Protein AF-A0AAV5DHQ6-F1 (afdb_monomer_lite)

Sequence (115 aa):
MDGVVSQILEKQVLSVAKAVEDKLDEEIAALERLDPDDIEALRERRIQQMRRAAERRAKWRAQGHGEYTEVPEKDFFSAAKASERLVCHFYRDNWPCKVCPHIHPLPIADALISI

Secondary structure (DSSP, 8-state):
-HHHHHHHHHHHHHHHHHHHHHHHHHHHHHHHT--HHHHHHHHHHHHHHHHHHHHHHHHHHHTTTTSEEE--HHHHHHHHHH-S-EEEE---SSTTGGG--------TTSEEEE-

Structure (mmCIF, N/CA/C/O backbone):
data_AF-A0AAV5DHQ6-F1
#
_entry.id   AF-A0AAV5DHQ6-F1
#
loop_
_atom_site.group_PDB
_atom_site.id
_atom_site.type_symbol
_atom_site.label_atom_id
_atom_site.label_alt_id
_atom_site.label_comp_id
_atom_site.label_asym_id
_atom_site.label_entity_id
_atom_site.label_seq_id
_atom_site.pdbx_PDB_ins_code
_atom_site.Cartn_x
_atom_site.Cartn_y
_atom_site.Cartn_z
_atom_site.occupancy
_atom_site.B_iso_or_equiv
_atom_site.auth_seq_id
_atom_site.auth_comp_id
_atom_site.auth_asym_id
_atom_site.auth_atom_id
_atom_site.pdbx_PDB_model_num
ATOM 1 N N . MET A 1 1 ? -34.485 27.091 62.482 1.00 54.00 1 MET A N 1
ATOM 2 C CA . MET A 1 1 ? -34.425 27.278 61.013 1.00 54.00 1 MET A CA 1
ATOM 3 C C . MET A 1 1 ? -33.379 26.365 60.371 1.00 54.00 1 MET A C 1
ATOM 5 O O . MET A 1 1 ? -33.531 26.024 59.207 1.00 54.00 1 MET A O 1
ATOM 9 N N . ASP A 1 2 ? -32.404 25.870 61.134 1.00 58.72 2 ASP A N 1
ATOM 10 C CA . ASP A 1 2 ? -31.253 25.102 60.629 1.00 58.72 2 ASP A CA 1
ATOM 11 C C . ASP A 1 2 ? -31.594 23.691 60.110 1.00 58.72 2 ASP A C 1
ATOM 13 O O . ASP A 1 2 ? -31.035 23.245 59.112 1.00 58.72 2 ASP A O 1
ATOM 17 N N . GLY A 1 3 ? -32.583 23.009 60.702 1.00 68.44 3 GLY A N 1
ATOM 18 C CA . GLY A 1 3 ? -33.000 21.669 60.253 1.00 68.44 3 GLY A CA 1
ATOM 19 C C . GLY A 1 3 ? -33.655 21.637 58.864 1.00 68.44 3 GLY A C 1
ATOM 20 O O . GLY A 1 3 ? -33.502 20.665 58.130 1.00 68.44 3 GLY A O 1
ATOM 21 N N . VAL A 1 4 ? -34.339 22.716 58.467 1.00 72.88 4 VAL A N 1
ATOM 22 C CA . VAL A 1 4 ? -34.979 22.825 57.142 1.00 72.88 4 VAL A CA 1
ATOM 23 C C . VAL A 1 4 ? -33.929 23.081 56.058 1.00 72.88 4 VAL A C 1
ATOM 25 O O . VAL A 1 4 ? -34.015 22.517 54.972 1.00 72.88 4 VAL A O 1
ATOM 28 N N . VAL A 1 5 ? -32.898 23.873 56.370 1.00 76.12 5 VAL A N 1
ATOM 29 C CA . VAL A 1 5 ? -31.767 24.130 55.465 1.00 76.12 5 VAL A CA 1
ATOM 30 C C . VAL A 1 5 ? -30.944 22.855 55.248 1.00 76.12 5 VAL A C 1
ATOM 32 O O . VAL A 1 5 ? -30.606 22.542 54.109 1.00 76.12 5 VAL A O 1
ATOM 35 N N . SER A 1 6 ? -30.711 22.067 56.305 1.00 75.06 6 SER A N 1
ATOM 36 C CA . SER A 1 6 ? -30.023 20.769 56.214 1.00 75.06 6 SER A CA 1
ATOM 37 C C . SER A 1 6 ? -30.750 19.785 55.288 1.00 75.06 6 SER A C 1
ATOM 39 O O . SER A 1 6 ? -30.125 19.177 54.424 1.00 75.06 6 SER A O 1
ATOM 41 N N . GLN A 1 7 ? -32.079 19.676 55.403 1.00 77.00 7 GLN A N 1
ATOM 42 C CA . GLN A 1 7 ? -32.885 18.783 54.557 1.00 77.00 7 GLN A CA 1
ATOM 43 C C . GLN A 1 7 ? -32.931 19.215 53.084 1.00 77.00 7 GLN A C 1
ATOM 45 O O . GLN A 1 7 ? -33.028 18.374 52.191 1.00 77.00 7 GLN A O 1
ATOM 50 N N . ILE A 1 8 ? -32.896 20.522 52.809 1.00 80.75 8 ILE A N 1
ATOM 51 C CA . ILE A 1 8 ? -32.857 21.042 51.434 1.00 80.75 8 ILE A CA 1
ATOM 52 C C . ILE A 1 8 ? -31.493 20.749 50.801 1.00 80.75 8 ILE A C 1
ATOM 54 O O . ILE A 1 8 ? -31.442 20.314 49.650 1.00 80.75 8 ILE A O 1
ATOM 58 N N . LEU A 1 9 ? -30.410 20.927 51.561 1.00 81.00 9 LEU A N 1
ATOM 59 C CA . LEU A 1 9 ? -29.054 20.652 51.095 1.00 81.00 9 LEU A CA 1
ATOM 60 C C . LEU A 1 9 ? -28.847 19.158 50.811 1.00 81.00 9 LEU A C 1
ATOM 62 O O . LEU A 1 9 ? -28.343 18.813 49.746 1.00 81.00 9 LEU A O 1
ATOM 66 N N . GLU A 1 10 ? -29.312 18.272 51.698 1.00 80.69 10 GLU A N 1
ATOM 67 C CA . GLU A 1 10 ? -29.301 16.820 51.460 1.00 80.69 10 GLU A CA 1
ATOM 68 C C . GLU A 1 10 ? -30.042 16.451 50.173 1.00 80.69 10 GLU A C 1
ATOM 70 O O . GLU A 1 10 ? -29.513 15.703 49.356 1.00 80.69 10 GLU A O 1
ATOM 75 N N . LYS A 1 11 ? -31.235 17.014 49.940 1.00 83.38 11 LYS A N 1
ATOM 76 C CA . LYS A 1 11 ? -32.009 16.756 48.715 1.00 83.38 11 LYS A CA 1
ATOM 77 C C . LYS A 1 11 ? -31.306 17.251 47.454 1.00 83.38 11 LYS A C 1
ATOM 79 O O . LYS A 1 11 ? -31.361 16.571 46.431 1.00 83.38 11 LYS A O 1
ATOM 84 N N . GLN A 1 12 ? -30.647 18.408 47.513 1.00 80.12 12 GLN A N 1
ATOM 85 C CA . GLN A 1 12 ? -29.879 18.926 46.381 1.00 80.12 12 GLN A CA 1
ATOM 86 C C . GLN A 1 12 ? -28.666 18.045 46.082 1.00 80.12 12 GLN A C 1
ATOM 88 O O . GLN A 1 12 ? -28.484 17.656 44.930 1.00 80.12 12 GLN A O 1
ATOM 93 N N . VAL A 1 13 ? -27.894 17.657 47.098 1.00 85.56 13 VAL A N 1
ATOM 94 C CA . VAL A 1 13 ? -26.755 16.741 46.929 1.00 85.56 13 VAL A CA 1
ATOM 95 C C . VAL A 1 13 ? -27.216 15.397 46.359 1.00 85.56 13 VAL A C 1
ATOM 97 O O . VAL A 1 13 ? -26.604 14.897 45.419 1.00 85.56 13 VAL A O 1
ATOM 100 N N . LEU A 1 14 ? -28.341 14.859 46.842 1.00 88.38 14 LEU A N 1
ATOM 101 C CA . LEU A 1 14 ? -28.914 13.613 46.327 1.00 88.38 14 LEU A CA 1
ATOM 102 C C . LEU A 1 14 ? -29.336 13.727 44.852 1.00 88.38 14 LEU A C 1
ATOM 104 O O . LEU A 1 14 ? -29.156 12.787 44.084 1.00 88.38 14 LEU A O 1
ATOM 108 N N . SER A 1 15 ? -29.897 14.873 44.450 1.00 87.56 15 SER A N 1
ATOM 109 C CA . SER A 1 15 ? -30.291 15.114 43.055 1.00 87.56 15 SER A CA 1
ATOM 110 C C . SER A 1 15 ? -29.094 15.235 42.115 1.00 87.56 15 SER A C 1
ATOM 112 O O . SER A 1 15 ? -29.144 14.731 40.997 1.00 87.56 15 SER A O 1
ATOM 114 N N . VAL A 1 16 ? -28.004 15.854 42.578 1.00 89.19 16 VAL A N 1
ATOM 115 C CA . VAL A 1 16 ? -26.765 15.979 41.803 1.00 89.19 16 VAL A CA 1
ATOM 116 C C . VAL A 1 16 ? -26.086 14.620 41.670 1.00 89.19 16 VAL A C 1
ATOM 118 O O . VAL A 1 16 ? -25.662 14.273 40.574 1.00 89.19 16 VAL A O 1
ATOM 121 N N . ALA A 1 17 ? -26.033 13.830 42.746 1.00 87.75 17 ALA A N 1
ATOM 122 C CA . ALA A 1 17 ? -25.497 12.471 42.705 1.00 87.75 17 ALA A CA 1
ATOM 123 C C . ALA A 1 17 ? -26.262 11.592 41.703 1.00 87.75 17 ALA A C 1
ATOM 125 O O . ALA A 1 17 ? -25.633 10.977 40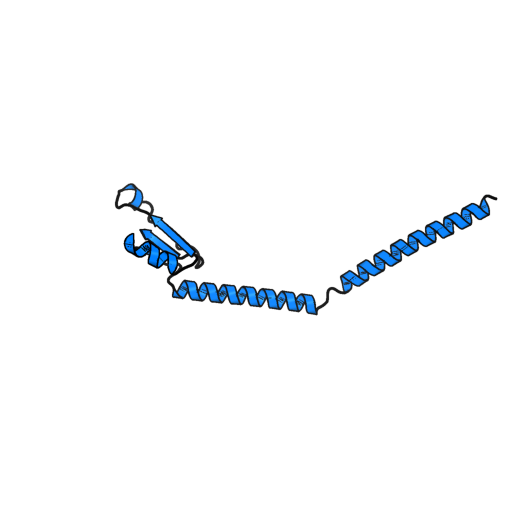.849 1.00 87.75 17 ALA A O 1
ATOM 126 N N . LYS A 1 18 ? -27.603 11.631 41.724 1.00 91.12 18 LYS A N 1
ATOM 127 C CA . LYS A 1 18 ? -28.436 10.921 40.740 1.00 91.12 18 LYS A CA 1
ATOM 128 C C . LYS A 1 18 ? -28.178 11.358 39.304 1.00 91.12 18 LYS A C 1
ATOM 130 O O . LYS A 1 18 ? -27.994 10.515 38.447 1.00 91.12 18 LYS A O 1
ATOM 135 N N . ALA A 1 19 ? -28.105 12.662 39.044 1.00 90.50 19 ALA A N 1
ATOM 136 C CA . ALA A 1 19 ? -27.838 13.157 37.694 1.00 90.50 19 ALA A CA 1
ATOM 137 C C . ALA A 1 19 ? -26.454 12.732 37.166 1.00 90.50 19 ALA A C 1
ATOM 139 O O . ALA A 1 19 ? -26.267 12.588 35.960 1.00 90.50 19 ALA A O 1
ATOM 140 N N . VAL A 1 20 ? -25.474 12.555 38.059 1.00 91.12 20 VAL A N 1
ATOM 141 C CA . VAL A 1 20 ? -24.152 12.028 37.702 1.00 91.12 20 VAL A CA 1
ATOM 142 C C . VAL A 1 20 ? -24.208 10.518 37.459 1.00 91.12 20 VAL A C 1
ATOM 144 O O . VAL A 1 20 ? -23.611 10.072 36.486 1.00 91.12 20 VAL A O 1
ATOM 147 N N . GLU A 1 21 ? -24.927 9.754 38.287 1.00 92.50 21 GLU A N 1
ATOM 148 C CA . GLU A 1 21 ? -25.152 8.312 38.084 1.00 92.50 21 GLU A CA 1
ATOM 149 C C . GLU A 1 21 ? -25.889 8.034 36.769 1.00 92.50 21 GLU A C 1
ATOM 151 O O . GLU A 1 21 ? -25.386 7.263 35.961 1.00 92.50 21 GLU A O 1
ATOM 156 N N . ASP A 1 22 ? -26.992 8.738 36.497 1.00 93.69 22 ASP A N 1
ATOM 157 C CA . ASP A 1 22 ? -27.778 8.591 35.264 1.00 93.69 22 ASP A CA 1
ATOM 158 C C . ASP A 1 22 ? -26.911 8.845 34.018 1.00 93.69 22 ASP A C 1
ATOM 160 O O . ASP A 1 22 ? -26.984 8.125 33.023 1.00 93.69 22 ASP A O 1
ATOM 164 N N . LYS A 1 23 ? -26.031 9.852 34.083 1.00 91.00 23 LYS A N 1
ATOM 165 C CA . LYS A 1 23 ? -25.088 10.148 33.000 1.00 91.00 23 LYS A CA 1
ATOM 166 C C . LYS A 1 23 ? -24.030 9.051 32.842 1.00 91.00 23 LYS A C 1
ATOM 168 O O . LYS A 1 23 ? -23.634 8.740 31.721 1.00 91.00 23 LYS A O 1
ATOM 173 N N . LEU A 1 24 ? -23.557 8.483 33.950 1.00 91.69 24 LEU A N 1
ATOM 174 C CA . LEU A 1 24 ? -22.587 7.391 33.932 1.00 91.69 24 LEU A CA 1
ATOM 175 C C . LEU A 1 24 ? -23.209 6.117 33.341 1.00 91.69 24 LEU A C 1
ATOM 177 O O . LEU A 1 24 ? -22.568 5.448 32.535 1.00 91.69 24 LEU A O 1
ATOM 181 N N . ASP A 1 25 ? -24.468 5.833 33.677 1.00 91.00 25 ASP A N 1
ATOM 182 C CA . ASP A 1 25 ? -25.240 4.717 33.128 1.00 91.00 25 ASP A CA 1
ATOM 183 C C . ASP A 1 25 ? -25.488 4.878 31.620 1.00 91.00 25 ASP A C 1
ATOM 185 O O . ASP A 1 25 ? -25.369 3.909 30.868 1.00 91.00 25 ASP A O 1
ATOM 189 N N . GLU A 1 26 ? -25.760 6.097 31.138 1.00 90.00 26 GLU A N 1
ATOM 190 C CA . GLU A 1 26 ? -25.854 6.381 29.699 1.00 90.00 26 GLU A CA 1
ATOM 191 C C . GLU A 1 26 ? -24.527 6.131 28.964 1.00 90.00 26 GLU A C 1
ATOM 193 O O . GLU A 1 26 ? -24.521 5.533 27.884 1.00 90.00 26 GLU A O 1
ATOM 198 N N . GLU A 1 27 ? -23.399 6.556 29.541 1.00 85.25 27 GLU A N 1
ATOM 199 C CA . GLU A 1 27 ? -22.067 6.314 28.974 1.00 85.25 27 GLU A CA 1
ATOM 200 C C . GLU A 1 27 ? -21.720 4.813 28.962 1.00 85.25 27 GLU A C 1
ATOM 202 O O . GLU A 1 27 ? -21.191 4.314 27.965 1.00 85.25 27 GLU A O 1
ATOM 207 N N . ILE A 1 28 ? -22.075 4.069 30.017 1.00 85.56 28 ILE A N 1
ATOM 208 C CA . ILE A 1 28 ? -21.906 2.609 30.084 1.00 85.56 28 ILE A CA 1
ATOM 209 C C . ILE A 1 28 ? -22.764 1.917 29.016 1.00 85.56 28 ILE A C 1
ATOM 211 O O . ILE A 1 28 ? -22.247 1.111 28.240 1.00 85.56 28 ILE A O 1
ATOM 215 N N . ALA A 1 29 ? -24.043 2.278 28.901 1.00 84.50 29 ALA A N 1
ATOM 216 C CA . ALA A 1 29 ? -24.951 1.705 27.907 1.00 84.50 29 ALA A CA 1
ATOM 217 C C . ALA A 1 29 ? -24.526 2.021 26.462 1.00 84.50 29 ALA A C 1
ATOM 219 O O . ALA A 1 29 ? -24.768 1.229 25.549 1.00 84.50 29 ALA A O 1
ATOM 220 N N . ALA A 1 30 ? -23.888 3.172 26.234 1.00 79.19 30 ALA A N 1
ATOM 221 C CA . ALA A 1 30 ? -23.308 3.516 24.940 1.00 79.19 30 ALA A CA 1
ATOM 222 C C . ALA A 1 30 ? -22.079 2.654 24.607 1.00 79.19 30 ALA A C 1
ATOM 224 O O . ALA A 1 30 ? -21.912 2.259 23.454 1.00 79.19 30 ALA A O 1
ATOM 225 N N . LEU A 1 31 ? -21.240 2.334 25.598 1.00 72.00 31 LEU A N 1
ATOM 226 C CA . LEU A 1 31 ? -20.056 1.484 25.425 1.00 72.00 31 LEU A CA 1
ATOM 227 C C . LEU A 1 31 ? -20.407 0.005 25.210 1.00 72.00 31 LEU A C 1
ATOM 229 O O . LEU A 1 31 ? -19.735 -0.671 24.432 1.00 72.00 31 LEU A O 1
ATOM 233 N N . GLU A 1 32 ? -21.463 -0.498 25.849 1.00 70.94 32 GLU A N 1
ATOM 234 C CA . GLU A 1 32 ? -21.972 -1.862 25.622 1.00 70.94 32 GLU A CA 1
ATOM 235 C C . GLU A 1 32 ? -22.603 -2.036 24.236 1.00 70.94 32 GLU A C 1
ATOM 237 O O . GLU A 1 32 ? -22.672 -3.148 23.716 1.00 70.94 32 GLU A O 1
ATOM 242 N N . ARG A 1 33 ? -22.999 -0.928 23.602 1.00 68.31 33 ARG A N 1
ATOM 243 C CA . ARG A 1 33 ? -23.514 -0.877 22.231 1.00 68.31 33 ARG A CA 1
ATOM 244 C C . ARG A 1 33 ? -22.402 -0.823 21.176 1.00 68.31 33 ARG A C 1
ATOM 246 O O . ARG A 1 33 ? -22.638 -0.355 20.067 1.00 68.31 33 ARG A O 1
ATOM 253 N N . LEU A 1 34 ? -21.187 -1.278 21.505 1.00 63.22 34 LEU A N 1
ATOM 254 C CA . LEU A 1 34 ? -20.183 -1.608 20.495 1.00 63.22 34 LEU A CA 1
ATOM 255 C C . LEU A 1 34 ? -20.714 -2.811 19.704 1.00 63.22 34 LEU A C 1
ATOM 257 O O . LEU A 1 34 ? -20.469 -3.966 20.061 1.00 63.22 34 LEU A O 1
ATOM 261 N N . ASP A 1 35 ? -21.526 -2.522 18.690 1.00 68.19 35 ASP A N 1
ATOM 262 C CA . ASP A 1 35 ? -22.339 -3.523 18.022 1.00 68.19 35 ASP A CA 1
ATOM 263 C C . ASP A 1 35 ? -21.430 -4.595 17.392 1.00 68.19 35 ASP A C 1
ATOM 265 O O . ASP A 1 35 ? -20.434 -4.271 16.734 1.00 68.19 35 ASP A O 1
ATOM 269 N N . PRO A 1 36 ? -21.748 -5.893 17.551 1.00 72.19 36 PRO A N 1
ATOM 270 C CA . PRO A 1 36 ? -21.061 -6.973 16.842 1.00 72.19 36 PRO A CA 1
ATOM 271 C C . PRO A 1 36 ? -20.945 -6.713 15.330 1.00 72.19 36 PRO A C 1
ATOM 273 O O . PRO A 1 36 ? -19.965 -7.117 14.698 1.00 72.19 36 PRO A O 1
ATOM 276 N N . ASP A 1 37 ? -21.905 -5.971 14.780 1.00 76.31 37 ASP A N 1
ATOM 277 C CA . ASP A 1 37 ? -21.952 -5.531 13.390 1.00 76.31 37 ASP A CA 1
ATOM 278 C C . ASP A 1 37 ? -20.825 -4.542 13.036 1.00 76.31 37 ASP A C 1
ATOM 280 O O . ASP A 1 37 ? -20.236 -4.650 11.958 1.00 76.31 37 ASP A O 1
ATOM 284 N N . ASP A 1 38 ? -20.435 -3.639 13.943 1.00 82.44 38 ASP A N 1
ATOM 285 C CA . ASP A 1 38 ? -19.307 -2.720 13.733 1.00 82.44 38 ASP A CA 1
ATOM 286 C C . ASP A 1 38 ? -17.970 -3.471 13.692 1.00 82.44 38 ASP A C 1
ATOM 288 O O . ASP A 1 38 ? -17.064 -3.147 12.910 1.00 82.44 38 ASP A O 1
ATOM 292 N N . ILE A 1 39 ? -17.840 -4.514 14.516 1.00 83.88 39 ILE A N 1
ATOM 293 C CA . ILE A 1 39 ? -16.660 -5.382 14.529 1.00 83.88 39 ILE A CA 1
ATOM 294 C C . ILE A 1 39 ? -16.567 -6.190 13.231 1.00 83.88 39 ILE A C 1
ATOM 296 O O . ILE A 1 39 ? -15.478 -6.290 12.650 1.00 83.88 39 ILE A O 1
ATOM 300 N N . GLU A 1 40 ? -17.685 -6.726 12.740 1.00 87.81 40 GLU A N 1
ATOM 301 C CA . GLU A 1 40 ? -17.709 -7.452 11.470 1.00 87.81 40 GLU A CA 1
ATOM 302 C C . GLU A 1 40 ? -17.447 -6.507 10.284 1.00 87.81 40 GLU A C 1
ATOM 304 O O . GLU A 1 40 ? -16.603 -6.806 9.436 1.00 87.81 40 GLU A O 1
ATOM 309 N N . ALA A 1 41 ? -18.018 -5.299 10.280 1.00 89.19 41 ALA A N 1
ATOM 310 C CA . ALA A 1 41 ? -17.721 -4.277 9.274 1.00 89.19 41 ALA A CA 1
ATOM 311 C C . ALA A 1 41 ? -16.229 -3.887 9.259 1.00 89.19 41 ALA A C 1
ATOM 313 O O . ALA A 1 41 ? -15.604 -3.750 8.196 1.00 89.19 41 ALA A O 1
ATOM 314 N N . LEU A 1 42 ? -15.602 -3.751 10.435 1.00 89.94 42 LEU A N 1
ATOM 315 C CA . LEU A 1 42 ? -14.163 -3.500 10.545 1.00 89.94 42 LEU A CA 1
ATOM 316 C C . LEU A 1 42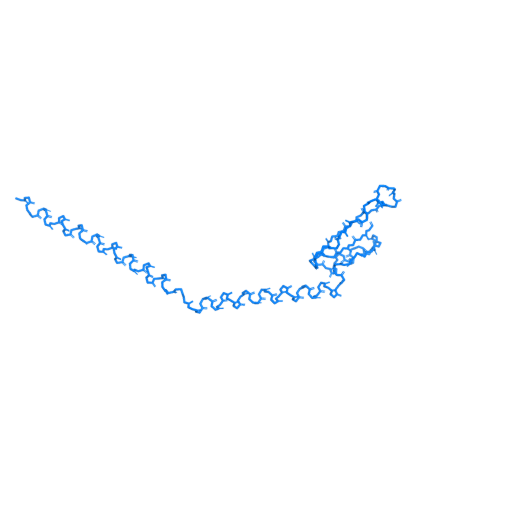 ? -13.340 -4.668 9.983 1.00 89.94 42 LEU A C 1
ATOM 318 O O . LEU A 1 42 ? -12.321 -4.451 9.309 1.00 89.94 42 LEU A O 1
ATOM 322 N N . ARG A 1 43 ? -13.769 -5.905 10.242 1.00 92.69 43 ARG A N 1
ATOM 323 C CA . ARG A 1 43 ? -13.132 -7.119 9.728 1.00 92.69 43 ARG A CA 1
ATOM 324 C C . ARG A 1 43 ? -13.211 -7.184 8.207 1.00 92.69 43 ARG A C 1
ATOM 326 O O . ARG A 1 43 ? -12.173 -7.368 7.562 1.00 92.69 43 ARG A O 1
ATOM 333 N N . GLU A 1 44 ? -14.387 -6.964 7.631 1.00 94.19 44 GLU A N 1
ATOM 334 C CA . GLU A 1 44 ? -14.579 -6.912 6.182 1.00 94.19 44 GLU A CA 1
ATOM 335 C C . GLU A 1 44 ? -13.692 -5.846 5.539 1.00 94.19 44 GLU A C 1
ATOM 337 O O . GLU A 1 44 ? -12.972 -6.127 4.574 1.00 94.19 44 GLU A O 1
ATOM 342 N N . ARG A 1 45 ? -13.649 -4.638 6.116 1.00 94.12 45 ARG A N 1
ATOM 343 C CA . ARG A 1 45 ? -12.797 -3.547 5.627 1.00 94.12 45 ARG A CA 1
ATOM 344 C C . ARG A 1 45 ? -11.321 -3.943 5.606 1.00 94.12 45 ARG A C 1
ATOM 346 O O . ARG A 1 45 ? -10.631 -3.683 4.616 1.00 94.12 45 ARG A O 1
ATOM 353 N N . ARG A 1 46 ? -10.822 -4.597 6.661 1.00 95.94 46 ARG A N 1
ATOM 354 C CA . ARG A 1 46 ? -9.434 -5.093 6.718 1.00 95.94 46 ARG A CA 1
ATOM 355 C C . ARG A 1 46 ? -9.176 -6.175 5.671 1.00 95.94 46 ARG A C 1
ATOM 357 O O . ARG A 1 46 ? -8.155 -6.121 4.987 1.00 95.94 46 ARG A O 1
ATOM 364 N N . ILE A 1 47 ? -10.099 -7.121 5.491 1.00 95.94 47 ILE A N 1
ATOM 365 C CA . ILE A 1 47 ? -9.981 -8.170 4.467 1.00 95.94 47 ILE A CA 1
ATOM 366 C C . ILE A 1 47 ? -9.920 -7.551 3.069 1.00 95.94 47 ILE A C 1
ATOM 368 O O . ILE A 1 47 ? -9.043 -7.905 2.280 1.00 95.94 47 ILE A O 1
ATOM 372 N N . GLN A 1 48 ? -10.790 -6.587 2.765 1.00 96.19 48 GLN A N 1
ATOM 373 C CA . GLN A 1 48 ? -10.769 -5.883 1.484 1.00 96.19 48 GLN A CA 1
ATOM 374 C C . GLN A 1 48 ? -9.453 -5.125 1.266 1.00 96.19 48 GLN A C 1
ATOM 376 O O . GLN A 1 48 ? -8.879 -5.191 0.178 1.00 96.19 48 GLN A O 1
ATOM 381 N N . GLN A 1 49 ? -8.928 -4.443 2.290 1.00 94.44 49 GLN A N 1
ATOM 382 C CA . GLN A 1 49 ? -7.625 -3.774 2.209 1.00 94.44 49 GLN A CA 1
ATOM 383 C C . GLN A 1 49 ? -6.490 -4.763 1.914 1.00 94.44 49 GLN A C 1
ATOM 385 O O . GLN A 1 49 ? -5.661 -4.500 1.038 1.00 94.44 49 GLN A O 1
ATOM 390 N N . MET A 1 50 ? -6.474 -5.913 2.594 1.00 93.44 50 MET A N 1
ATOM 391 C CA . MET A 1 50 ? -5.478 -6.963 2.370 1.00 93.44 50 MET A CA 1
ATOM 392 C C . MET A 1 50 ? -5.581 -7.567 0.967 1.00 93.44 50 MET A C 1
ATOM 394 O O . MET A 1 50 ? -4.551 -7.743 0.314 1.00 93.44 50 MET A O 1
ATOM 398 N N . ARG A 1 51 ? -6.799 -7.824 0.469 1.00 94.88 51 ARG A N 1
ATOM 399 C CA . ARG A 1 51 ? -7.034 -8.310 -0.902 1.00 94.88 51 ARG A CA 1
ATOM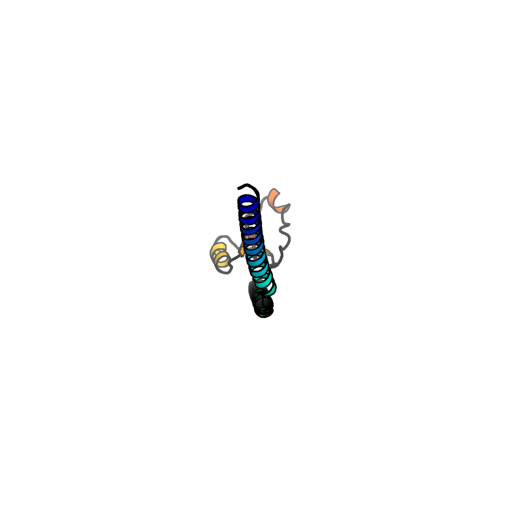 400 C C . ARG A 1 51 ? -6.513 -7.323 -1.940 1.00 94.88 51 ARG A C 1
ATOM 402 O O . ARG A 1 51 ? -5.672 -7.695 -2.752 1.00 94.88 51 ARG A O 1
ATOM 409 N N . ARG A 1 52 ? -6.880 -6.042 -1.828 1.00 92.81 52 ARG A N 1
ATOM 410 C CA . ARG A 1 52 ? -6.366 -4.980 -2.713 1.00 92.81 52 ARG A CA 1
ATOM 411 C C . ARG A 1 52 ? -4.838 -4.889 -2.666 1.00 92.81 52 ARG A C 1
ATOM 413 O O . ARG A 1 52 ? -4.195 -4.680 -3.689 1.00 92.81 52 ARG A O 1
ATOM 420 N N . ALA A 1 53 ? -4.228 -5.042 -1.489 1.00 88.88 53 ALA A N 1
ATOM 421 C CA . ALA A 1 53 ? -2.771 -5.049 -1.356 1.00 88.88 53 ALA A CA 1
ATOM 422 C C . ALA A 1 53 ? -2.117 -6.293 -1.984 1.00 88.88 53 ALA A C 1
ATOM 424 O O . ALA A 1 53 ? -1.012 -6.203 -2.518 1.00 88.88 53 ALA A O 1
ATOM 425 N N . ALA A 1 54 ? -2.767 -7.457 -1.925 1.00 89.38 54 ALA A N 1
ATOM 426 C CA . ALA A 1 54 ? -2.303 -8.670 -2.593 1.00 89.38 54 ALA A CA 1
ATOM 427 C C . ALA A 1 54 ? -2.404 -8.549 -4.122 1.00 89.38 54 ALA A C 1
ATOM 429 O O . ALA A 1 54 ? -1.432 -8.850 -4.809 1.00 89.38 54 ALA A O 1
ATOM 430 N N . GLU A 1 55 ? -3.518 -8.029 -4.638 1.00 91.38 55 GLU A N 1
ATOM 431 C CA . GLU A 1 55 ? -3.728 -7.772 -6.069 1.00 91.38 55 GLU A CA 1
ATOM 432 C C . GLU A 1 55 ? -2.691 -6.794 -6.630 1.00 91.38 55 GLU A C 1
ATOM 434 O O . GLU A 1 55 ? -2.063 -7.081 -7.650 1.00 91.38 55 GLU A O 1
ATOM 439 N N . ARG A 1 56 ? -2.426 -5.679 -5.930 1.00 87.44 56 ARG A N 1
ATOM 440 C CA . ARG A 1 56 ? -1.361 -4.740 -6.323 1.00 87.44 56 ARG A CA 1
ATOM 441 C C . ARG A 1 56 ? 0.005 -5.421 -6.385 1.00 87.44 56 ARG A C 1
ATOM 443 O O . ARG A 1 56 ? 0.696 -5.287 -7.387 1.00 87.44 56 ARG A O 1
ATOM 450 N N . ARG A 1 57 ? 0.368 -6.208 -5.365 1.00 85.50 57 ARG A N 1
ATOM 451 C CA . ARG A 1 57 ? 1.633 -6.967 -5.352 1.00 85.50 57 ARG A CA 1
ATOM 452 C C . ARG A 1 57 ? 1.712 -7.997 -6.480 1.00 85.50 57 ARG A C 1
ATOM 454 O O . ARG A 1 57 ? 2.787 -8.206 -7.029 1.00 85.50 57 ARG A O 1
ATOM 461 N N . ALA A 1 58 ? 0.601 -8.649 -6.826 1.00 87.31 58 ALA A N 1
ATOM 462 C CA . ALA A 1 58 ? 0.549 -9.581 -7.948 1.00 87.31 58 ALA A CA 1
ATOM 463 C C . ALA A 1 58 ? 0.777 -8.864 -9.285 1.00 87.31 58 ALA A C 1
ATOM 465 O O . ALA A 1 58 ? 1.587 -9.329 -10.084 1.00 87.31 58 ALA A O 1
ATOM 466 N N . LYS A 1 59 ? 0.139 -7.702 -9.485 1.00 87.38 59 LYS A N 1
ATOM 467 C CA . LYS A 1 59 ? 0.361 -6.848 -10.658 1.00 87.38 59 LYS A CA 1
ATOM 468 C C . LYS A 1 59 ? 1.817 -6.388 -10.757 1.00 87.38 59 LYS A C 1
ATOM 470 O O . LYS A 1 59 ? 2.414 -6.544 -11.813 1.00 87.38 59 LYS A O 1
ATOM 475 N N . TRP A 1 60 ? 2.398 -5.888 -9.668 1.00 85.38 60 TRP A N 1
ATOM 476 C CA . TRP A 1 60 ? 3.799 -5.452 -9.638 1.00 85.38 60 TRP A CA 1
ATOM 477 C C . TRP A 1 60 ? 4.759 -6.587 -9.984 1.00 85.38 60 TRP A C 1
ATOM 479 O O . TRP A 1 60 ? 5.643 -6.412 -10.817 1.00 85.38 60 TRP A O 1
ATOM 489 N N . ARG A 1 61 ? 4.536 -7.787 -9.437 1.00 83.25 61 ARG A N 1
ATOM 490 C CA . ARG A 1 61 ? 5.327 -8.967 -9.806 1.00 83.25 61 ARG A CA 1
ATOM 491 C C . ARG A 1 61 ? 5.206 -9.295 -11.299 1.00 83.25 61 ARG A C 1
ATOM 493 O O . ARG A 1 61 ? 6.210 -9.585 -11.931 1.00 83.25 61 ARG A O 1
ATOM 500 N N . ALA A 1 62 ? 4.003 -9.215 -11.872 1.00 84.56 62 ALA A N 1
ATOM 501 C CA . ALA A 1 62 ? 3.800 -9.429 -13.309 1.00 84.56 62 ALA A CA 1
ATOM 502 C C . ALA A 1 62 ? 4.469 -8.350 -14.186 1.00 84.56 62 ALA A C 1
ATOM 504 O O . ALA A 1 62 ? 4.756 -8.605 -15.349 1.00 84.56 62 ALA A O 1
ATOM 505 N N . GLN A 1 63 ? 4.726 -7.162 -13.632 1.00 82.25 63 GLN A N 1
ATOM 506 C CA . GLN A 1 63 ? 5.460 -6.070 -14.279 1.00 82.25 63 GLN A CA 1
ATOM 507 C C . GLN A 1 63 ? 6.987 -6.156 -14.072 1.00 82.25 63 GLN A C 1
ATOM 509 O O . GLN A 1 63 ? 7.692 -5.249 -14.502 1.00 82.25 63 GLN A O 1
ATOM 514 N N . GLY A 1 64 ? 7.501 -7.203 -13.414 1.00 79.88 64 GLY A N 1
ATOM 515 C CA . GLY A 1 64 ? 8.940 -7.387 -13.173 1.00 79.88 64 GLY A CA 1
ATOM 516 C C . GLY A 1 64 ? 9.483 -6.690 -11.919 1.00 79.88 64 GLY A C 1
ATOM 517 O O . GLY A 1 64 ? 10.692 -6.539 -11.771 1.00 79.88 64 GLY A O 1
ATOM 518 N N . HIS A 1 65 ? 8.623 -6.253 -10.990 1.00 82.81 65 HIS A N 1
ATOM 519 C CA . HIS A 1 65 ? 9.088 -5.692 -9.716 1.00 82.81 65 HIS A CA 1
ATOM 520 C C . HIS A 1 65 ? 9.805 -6.742 -8.861 1.00 82.81 65 HIS A C 1
ATOM 522 O O . HIS A 1 65 ? 9.322 -7.868 -8.713 1.00 82.81 65 HIS A O 1
ATOM 528 N N . GLY A 1 66 ? 10.896 -6.330 -8.211 1.00 73.25 66 GLY A N 1
ATOM 529 C CA . GLY A 1 66 ? 11.768 -7.208 -7.424 1.00 73.25 66 GLY A CA 1
ATOM 530 C C . GLY A 1 66 ? 12.953 -7.786 -8.204 1.00 73.25 66 GLY A C 1
ATOM 531 O O . GLY A 1 66 ? 13.784 -8.462 -7.604 1.00 73.25 66 GLY A O 1
ATOM 532 N N . GLU A 1 67 ? 13.061 -7.494 -9.501 1.00 75.06 67 GLU A N 1
ATOM 533 C CA . GLU A 1 67 ? 14.228 -7.809 -10.329 1.00 75.06 67 GLU A CA 1
ATOM 534 C C . GLU A 1 67 ? 14.958 -6.524 -10.729 1.00 75.06 67 GLU A C 1
ATOM 536 O O . GLU A 1 67 ? 14.344 -5.470 -10.900 1.00 75.06 67 GLU A O 1
ATOM 541 N N . TYR A 1 68 ? 16.282 -6.613 -10.851 1.00 76.75 68 TYR A N 1
ATOM 542 C CA . TYR A 1 68 ? 17.131 -5.523 -11.322 1.00 76.75 68 TYR A CA 1
ATOM 543 C C . TYR A 1 68 ? 17.198 -5.553 -12.850 1.00 76.75 68 TYR A C 1
ATOM 545 O O . TYR A 1 68 ? 17.605 -6.561 -13.428 1.00 76.75 68 TYR A O 1
ATOM 553 N N . THR A 1 69 ? 16.810 -4.450 -13.492 1.00 78.44 69 THR A N 1
ATOM 554 C CA . THR A 1 69 ? 16.858 -4.303 -14.955 1.00 78.44 69 THR A CA 1
ATOM 555 C C . THR A 1 69 ? 17.697 -3.089 -15.349 1.00 78.44 69 THR A C 1
ATOM 557 O O . THR A 1 69 ? 17.494 -1.997 -14.822 1.00 78.44 69 THR A O 1
ATOM 560 N N . GLU A 1 70 ? 18.613 -3.255 -16.302 1.00 82.06 70 GLU A N 1
ATOM 561 C CA . GLU A 1 70 ? 19.357 -2.144 -16.911 1.00 82.06 70 GLU A CA 1
ATOM 562 C C . GLU A 1 70 ? 18.566 -1.565 -18.086 1.00 82.06 70 GLU A C 1
ATOM 564 O O . GLU A 1 70 ? 18.126 -2.296 -18.976 1.00 82.06 70 GLU A O 1
ATOM 569 N N . VAL A 1 71 ? 18.359 -0.249 -18.079 1.00 84.31 71 VAL A N 1
ATOM 570 C CA . VAL A 1 71 ? 17.563 0.465 -19.080 1.00 84.31 71 VAL A CA 1
ATOM 571 C C . VAL A 1 71 ? 18.360 1.679 -19.557 1.00 84.31 71 VAL A C 1
ATOM 573 O O . VAL A 1 71 ? 18.806 2.473 -18.733 1.00 84.31 71 VAL A O 1
ATOM 576 N N . PRO A 1 72 ? 18.534 1.881 -20.874 1.00 84.62 72 PRO A N 1
ATOM 577 C CA . PRO A 1 72 ? 19.215 3.069 -21.371 1.00 84.62 72 PRO A CA 1
ATOM 578 C C . PRO A 1 72 ? 18.397 4.332 -21.063 1.00 84.62 72 PRO A C 1
ATOM 580 O O . PRO A 1 72 ? 17.166 4.304 -21.080 1.00 84.62 72 PRO A O 1
ATOM 583 N N . GLU A 1 73 ? 19.069 5.470 -20.871 1.00 83.56 73 GLU A N 1
ATOM 584 C CA . GLU A 1 73 ? 18.452 6.754 -20.483 1.00 83.56 73 GLU A CA 1
ATOM 585 C C . GLU A 1 73 ? 17.213 7.127 -21.320 1.00 83.56 73 GLU A C 1
ATOM 587 O O . GLU A 1 73 ? 16.197 7.574 -20.789 1.00 83.56 73 GLU A O 1
ATOM 592 N N . LYS A 1 74 ? 17.259 6.881 -22.634 1.00 87.25 74 LYS A N 1
ATOM 593 C CA . LYS A 1 74 ? 16.150 7.155 -23.564 1.00 87.25 74 LYS A CA 1
ATOM 594 C C . LYS A 1 74 ? 14.851 6.411 -23.220 1.00 87.25 74 LYS A C 1
ATOM 596 O O . LYS A 1 74 ? 13.766 6.934 -23.467 1.00 87.25 74 LYS A O 1
ATOM 601 N N . ASP A 1 75 ? 14.958 5.224 -22.629 1.00 86.12 75 ASP A N 1
ATOM 602 C CA . ASP A 1 75 ? 13.826 4.346 -22.333 1.00 86.12 75 ASP A CA 1
ATOM 603 C C . ASP A 1 75 ? 13.362 4.506 -20.873 1.00 86.12 75 ASP A C 1
ATOM 605 O O . ASP A 1 75 ? 12.273 4.046 -20.516 1.00 86.12 75 ASP A O 1
ATOM 609 N N . PHE A 1 76 ? 14.109 5.251 -20.048 1.00 85.12 76 PHE A N 1
ATOM 610 C CA . PHE A 1 76 ? 13.783 5.526 -18.647 1.00 85.12 76 PHE A CA 1
ATOM 611 C C . PHE A 1 76 ? 12.371 6.072 -18.462 1.00 85.12 76 PHE A C 1
ATOM 613 O O . PHE A 1 76 ? 11.604 5.559 -17.651 1.00 85.12 76 PHE A O 1
ATOM 620 N N . PHE A 1 77 ? 11.991 7.090 -19.238 1.00 87.19 77 PHE A N 1
ATOM 621 C CA . PHE A 1 77 ? 10.673 7.709 -19.106 1.00 87.19 77 PHE A CA 1
ATOM 622 C C . PHE A 1 77 ? 9.538 6.752 -19.468 1.00 87.19 77 PHE A C 1
ATOM 624 O O . PHE A 1 77 ? 8.428 6.904 -18.959 1.00 87.19 77 PHE A O 1
ATOM 631 N N . SER A 1 78 ? 9.792 5.780 -20.347 1.00 86.81 78 SER A N 1
ATOM 632 C CA . SER A 1 78 ? 8.802 4.757 -20.682 1.00 86.81 78 SER A CA 1
ATOM 633 C C . SER A 1 78 ? 8.627 3.773 -19.522 1.00 86.81 78 SER A C 1
ATOM 635 O O . SER A 1 78 ? 7.497 3.504 -19.112 1.00 86.81 78 SER A O 1
ATOM 637 N N . ALA A 1 79 ? 9.733 3.341 -18.912 1.00 82.56 79 ALA A N 1
ATOM 638 C CA . ALA A 1 79 ? 9.730 2.417 -17.787 1.00 82.56 79 ALA A CA 1
ATOM 639 C C . ALA A 1 79 ? 9.180 3.061 -16.500 1.00 82.56 79 ALA A C 1
ATOM 641 O O . ALA A 1 79 ? 8.356 2.465 -15.810 1.00 82.56 79 ALA A O 1
ATOM 642 N N . ALA A 1 80 ? 9.527 4.323 -16.230 1.00 84.00 80 ALA A N 1
ATOM 643 C CA . ALA A 1 80 ? 9.004 5.096 -15.105 1.00 84.00 80 ALA A CA 1
ATOM 644 C C . ALA A 1 80 ? 7.498 5.385 -15.213 1.00 84.00 80 ALA A C 1
ATOM 646 O O . ALA A 1 80 ? 6.838 5.572 -14.199 1.00 84.00 80 ALA A O 1
ATOM 647 N N . LYS A 1 81 ? 6.929 5.402 -16.426 1.00 86.75 81 LYS A N 1
ATOM 648 C CA . LYS A 1 81 ? 5.474 5.532 -16.630 1.00 86.75 81 LYS A CA 1
ATOM 649 C C . LYS A 1 81 ? 4.727 4.205 -16.501 1.00 86.75 81 LYS A C 1
ATOM 651 O O . LYS A 1 81 ? 3.519 4.216 -16.277 1.00 86.75 81 LYS A O 1
ATOM 656 N N . ALA A 1 82 ? 5.413 3.074 -16.664 1.00 84.00 82 ALA A N 1
ATOM 657 C CA . ALA A 1 82 ? 4.799 1.750 -16.587 1.00 84.00 82 ALA A CA 1
ATOM 658 C C . ALA A 1 82 ? 4.433 1.343 -15.149 1.00 84.00 82 ALA A C 1
ATOM 660 O O . ALA A 1 82 ? 3.563 0.484 -14.951 1.00 84.00 82 ALA A O 1
ATOM 661 N N . SER A 1 83 ? 5.064 1.969 -14.151 1.00 81.69 83 SER A N 1
ATOM 662 C CA . SER A 1 83 ? 4.823 1.686 -12.743 1.00 81.69 83 SER A CA 1
ATOM 663 C C . SER A 1 83 ? 4.752 2.938 -11.876 1.00 81.69 83 SER A C 1
ATOM 665 O O . SER A 1 83 ? 5.403 3.939 -12.134 1.00 81.69 83 SER A O 1
ATOM 667 N N . GLU A 1 84 ? 3.967 2.857 -10.806 1.00 79.50 84 GLU A N 1
ATOM 668 C CA . GLU A 1 84 ? 3.837 3.912 -9.795 1.00 79.50 84 GLU A CA 1
ATOM 669 C C . GLU A 1 84 ? 5.033 3.942 -8.828 1.00 79.50 84 GLU A C 1
ATOM 671 O O . GLU A 1 84 ? 5.274 4.944 -8.159 1.00 79.50 84 GLU A O 1
ATOM 676 N N . ARG A 1 85 ? 5.779 2.832 -8.731 1.00 81.00 85 ARG A N 1
ATOM 677 C CA . ARG A 1 85 ? 6.876 2.660 -7.775 1.00 81.00 85 ARG A CA 1
ATOM 678 C C . ARG A 1 85 ? 8.137 2.206 -8.479 1.00 81.00 85 ARG A C 1
ATOM 680 O O . ARG A 1 85 ? 8.179 1.108 -9.032 1.00 81.00 85 ARG A O 1
ATOM 687 N N . LEU A 1 86 ? 9.161 3.045 -8.412 1.00 82.12 86 LEU A N 1
ATOM 688 C CA . LEU A 1 86 ? 10.438 2.825 -9.064 1.00 82.12 86 LEU A CA 1
ATOM 689 C C . LEU A 1 86 ? 11.578 3.287 -8.157 1.00 82.12 86 LEU A C 1
ATOM 691 O O . LEU A 1 86 ? 11.567 4.409 -7.657 1.00 82.12 86 LEU A O 1
ATOM 695 N N . VAL A 1 87 ? 12.583 2.437 -8.005 1.00 81.88 87 VAL A N 1
ATOM 696 C CA . VAL A 1 87 ? 13.892 2.770 -7.457 1.00 81.88 87 VAL A CA 1
ATOM 697 C C . VAL A 1 87 ? 14.868 2.742 -8.621 1.00 81.88 87 VAL A C 1
ATOM 699 O O . VAL A 1 87 ? 15.007 1.733 -9.310 1.00 81.88 87 VAL A O 1
ATOM 702 N N . CYS A 1 88 ? 15.516 3.879 -8.847 1.00 82.50 88 CYS A N 1
ATOM 703 C CA . CYS A 1 88 ? 16.449 4.055 -9.942 1.00 82.50 88 CYS A CA 1
ATOM 704 C C . CYS A 1 88 ? 17.868 4.246 -9.411 1.00 82.50 88 CYS A C 1
ATOM 706 O O . CYS A 1 88 ? 18.081 5.052 -8.504 1.00 82.50 88 CYS A O 1
ATOM 708 N N . HIS A 1 89 ? 18.834 3.556 -10.005 1.00 79.44 89 HIS A N 1
ATOM 709 C CA . HIS A 1 89 ? 20.252 3.768 -9.753 1.00 79.44 89 HIS A CA 1
ATOM 710 C C . HIS A 1 89 ? 20.930 4.289 -11.010 1.00 79.44 89 HIS A C 1
ATOM 712 O O . HIS A 1 89 ? 21.074 3.572 -11.990 1.00 79.44 89 HIS A O 1
ATOM 718 N N . PHE A 1 90 ? 21.331 5.556 -10.969 1.00 81.50 90 PHE A N 1
ATOM 719 C CA . PHE A 1 90 ? 22.107 6.168 -12.038 1.00 81.50 90 PHE A CA 1
ATOM 720 C C . PHE A 1 90 ? 23.586 5.903 -11.791 1.00 81.50 90 PHE A C 1
ATOM 722 O O . PHE A 1 90 ? 24.114 6.300 -10.748 1.00 81.50 90 PHE A O 1
ATOM 729 N N . TYR A 1 91 ? 24.264 5.277 -12.744 1.00 75.44 91 TYR A N 1
ATOM 730 C CA . TYR A 1 91 ? 25.691 5.013 -12.643 1.00 75.44 91 TYR A CA 1
ATOM 731 C C . TYR A 1 91 ? 26.430 5.392 -13.923 1.00 75.44 91 TYR A C 1
ATOM 733 O O . TYR A 1 91 ? 25.868 5.677 -14.973 1.00 75.44 91 TYR A O 1
ATOM 741 N N . ARG A 1 92 ? 27.753 5.473 -13.812 1.00 76.88 92 ARG A N 1
ATOM 742 C CA . ARG A 1 92 ? 28.648 5.545 -14.966 1.00 76.88 92 ARG A CA 1
ATOM 743 C C . ARG A 1 92 ? 29.589 4.367 -14.889 1.00 76.88 92 ARG A C 1
ATOM 745 O O . ARG A 1 92 ? 29.901 3.898 -13.794 1.00 76.88 92 ARG A O 1
ATOM 752 N N . ASP A 1 93 ? 30.103 3.947 -16.036 1.00 71.75 93 ASP A N 1
ATOM 753 C CA . ASP A 1 93 ? 31.095 2.880 -16.107 1.00 71.75 93 ASP A CA 1
ATOM 754 C C . ASP A 1 93 ? 32.476 3.399 -15.650 1.00 71.75 93 ASP A C 1
ATOM 756 O O . ASP A 1 93 ? 33.403 3.613 -16.427 1.00 71.75 93 ASP A O 1
ATOM 760 N N . ASN A 1 94 ? 32.582 3.703 -14.355 1.00 73.19 94 ASN A N 1
ATOM 761 C CA . ASN A 1 94 ? 33.785 4.170 -13.685 1.00 73.19 94 ASN A CA 1
ATOM 762 C C . ASN A 1 94 ? 34.045 3.313 -12.440 1.00 73.19 94 ASN A C 1
ATOM 764 O O . ASN A 1 94 ? 33.127 2.778 -11.817 1.00 73.19 94 ASN A O 1
ATOM 768 N N . TRP A 1 95 ? 35.315 3.199 -12.063 1.00 62.34 95 TRP A N 1
ATOM 769 C CA . TRP A 1 95 ? 35.800 2.311 -11.006 1.00 62.34 95 TRP A CA 1
ATOM 770 C C . TRP A 1 95 ? 35.055 2.409 -9.647 1.00 62.34 95 TRP A C 1
ATOM 772 O O . TRP A 1 95 ? 34.822 1.357 -9.057 1.00 62.34 95 TRP A O 1
ATOM 782 N N . PRO A 1 96 ? 34.568 3.578 -9.170 1.00 66.56 96 PRO A N 1
ATOM 783 C CA . PRO A 1 96 ? 33.797 3.658 -7.920 1.00 66.56 96 PRO A CA 1
ATOM 784 C C . PRO A 1 96 ? 32.414 2.989 -7.987 1.00 66.56 96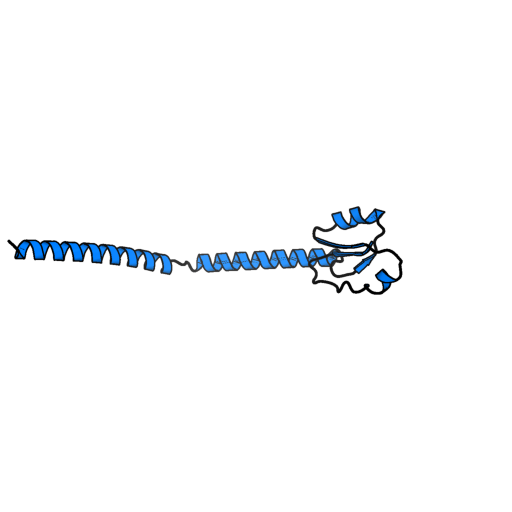 PRO A C 1
ATOM 786 O O . PRO A 1 96 ? 31.917 2.490 -6.982 1.00 66.56 96 PRO A O 1
ATOM 789 N N . CYS A 1 97 ? 31.791 2.957 -9.169 1.00 63.62 97 CYS A N 1
ATOM 790 C CA . CYS A 1 97 ? 30.437 2.430 -9.366 1.00 63.62 97 CYS A CA 1
ATOM 791 C C . CYS A 1 97 ? 30.416 0.898 -9.486 1.00 63.62 97 CYS A C 1
ATOM 793 O O . CYS A 1 97 ? 29.392 0.274 -9.228 1.00 63.62 97 CYS A O 1
ATOM 795 N N . LYS A 1 98 ? 31.562 0.275 -9.799 1.00 62.28 98 LYS A N 1
ATOM 796 C CA . LYS A 1 98 ? 31.714 -1.191 -9.884 1.00 62.28 98 LYS A CA 1
ATOM 797 C C . LYS A 1 98 ? 31.691 -1.885 -8.520 1.00 62.28 98 LYS A C 1
ATOM 799 O O . LYS A 1 98 ? 31.481 -3.090 -8.455 1.00 62.28 98 LYS A O 1
ATOM 804 N N . VAL A 1 99 ? 31.913 -1.128 -7.443 1.00 64.81 99 VAL A N 1
ATOM 805 C CA . VAL A 1 99 ? 31.985 -1.631 -6.060 1.00 64.81 99 VAL A CA 1
ATOM 806 C C . VAL A 1 99 ? 30.622 -1.552 -5.348 1.00 64.81 99 VAL A C 1
ATOM 808 O O . VAL A 1 99 ? 30.426 -2.218 -4.337 1.00 64.81 99 VAL A O 1
ATOM 811 N N . CYS A 1 100 ? 29.646 -0.826 -5.914 1.00 54.97 100 CYS A N 1
ATOM 812 C CA . CYS A 1 100 ? 28.258 -0.776 -5.437 1.00 54.97 100 CYS A CA 1
ATOM 813 C C . CYS A 1 100 ? 27.256 -1.431 -6.418 1.00 54.97 100 CYS A C 1
ATOM 815 O O . CYS A 1 100 ? 26.329 -0.763 -6.869 1.00 54.97 100 CYS A O 1
ATOM 817 N N . PRO A 1 101 ? 27.358 -2.736 -6.738 1.00 56.25 101 PRO A N 1
ATOM 818 C CA . PRO A 1 101 ? 26.279 -3.432 -7.442 1.00 56.25 101 PRO A CA 1
ATOM 819 C C . PRO A 1 101 ? 25.126 -3.832 -6.498 1.00 56.25 101 PRO A C 1
ATOM 821 O O . PRO A 1 101 ? 24.123 -4.387 -6.936 1.00 56.25 101 PRO A O 1
ATOM 824 N N . HIS A 1 102 ? 25.256 -3.600 -5.186 1.00 54.91 102 HIS A N 1
ATOM 825 C CA . HIS A 1 102 ? 24.375 -4.160 -4.157 1.00 54.91 102 HIS A CA 1
ATOM 826 C C . HIS A 1 102 ? 23.100 -3.337 -3.929 1.00 54.91 102 HIS A C 1
ATOM 828 O O . HIS A 1 102 ? 22.814 -2.906 -2.813 1.00 54.91 102 HIS A O 1
ATOM 834 N N . ILE A 1 103 ? 22.289 -3.159 -4.970 1.00 57.84 103 ILE A N 1
ATOM 835 C CA . ILE A 1 103 ? 20.860 -2.923 -4.752 1.00 57.84 103 ILE A CA 1
ATOM 836 C C . ILE A 1 103 ? 20.271 -4.295 -4.450 1.00 57.84 103 ILE A C 1
ATOM 838 O O . ILE A 1 103 ? 19.963 -5.071 -5.353 1.00 57.84 103 ILE A O 1
ATOM 842 N N . HIS A 1 104 ? 20.182 -4.647 -3.169 1.00 55.69 104 HIS A N 1
ATOM 843 C CA . HIS A 1 104 ? 19.434 -5.839 -2.794 1.00 55.69 104 HIS A CA 1
ATOM 844 C C . HIS A 1 104 ? 17.990 -5.683 -3.288 1.00 55.69 104 HIS A C 1
ATOM 846 O O . HIS A 1 104 ? 17.410 -4.613 -3.078 1.00 55.69 104 HIS A O 1
ATOM 852 N N . PRO A 1 105 ? 17.403 -6.714 -3.926 1.00 56.03 105 PRO A N 1
ATOM 853 C CA . PRO A 1 105 ? 16.009 -6.679 -4.331 1.00 56.03 105 PRO A CA 1
ATOM 854 C C . PRO A 1 105 ? 15.153 -6.412 -3.097 1.00 56.03 105 PRO A C 1
ATOM 856 O O . PRO A 1 105 ? 15.031 -7.248 -2.199 1.00 56.03 105 PRO A O 1
ATOM 859 N N . LEU A 1 106 ? 14.617 -5.195 -3.025 1.00 56.31 106 LEU A N 1
ATOM 8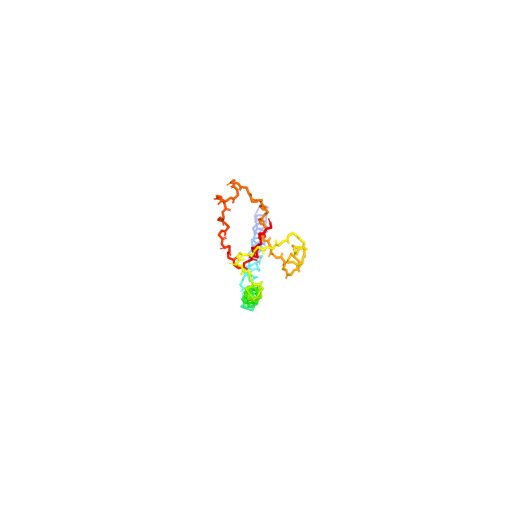60 C CA . LEU A 1 106 ? 13.658 -4.822 -2.004 1.00 56.31 106 LEU A CA 1
ATOM 861 C C . LEU A 1 106 ? 12.392 -5.669 -2.206 1.00 56.31 106 LEU A C 1
ATOM 863 O O . LEU A 1 106 ? 12.120 -6.135 -3.318 1.00 56.31 106 LEU A O 1
ATOM 867 N N . PRO A 1 107 ? 11.605 -5.910 -1.143 1.00 57.31 107 PRO A N 1
ATOM 868 C CA . PRO A 1 107 ? 10.314 -6.574 -1.287 1.00 57.31 107 PRO A CA 1
ATOM 869 C C . PRO A 1 107 ? 9.501 -5.902 -2.406 1.00 57.31 107 PRO A C 1
ATOM 871 O O . PRO A 1 107 ? 9.615 -4.694 -2.570 1.00 57.31 107 PRO A O 1
ATOM 874 N N . ILE A 1 108 ? 8.680 -6.690 -3.123 1.00 59.66 108 ILE A N 1
ATOM 875 C CA . ILE A 1 108 ? 7.900 -6.454 -4.380 1.00 59.66 108 ILE A CA 1
ATOM 876 C C . ILE A 1 108 ? 7.179 -5.084 -4.521 1.00 59.66 108 ILE A C 1
ATOM 878 O O . ILE A 1 108 ? 6.524 -4.806 -5.520 1.00 59.66 108 ILE A O 1
ATOM 882 N N . ALA A 1 109 ? 7.255 -4.220 -3.518 1.00 56.81 109 ALA A N 1
ATOM 883 C CA . ALA A 1 109 ? 6.837 -2.834 -3.553 1.00 56.81 109 ALA A CA 1
ATOM 884 C C . ALA A 1 109 ? 7.438 -2.035 -4.720 1.00 56.81 109 ALA A C 1
ATOM 886 O O . ALA A 1 109 ? 6.687 -1.265 -5.309 1.00 56.81 109 ALA A O 1
ATOM 887 N N . ASP A 1 110 ? 8.705 -2.238 -5.097 1.00 58.50 110 ASP A N 1
ATOM 888 C CA . ASP A 1 110 ? 9.404 -1.293 -5.981 1.00 58.50 110 ASP A CA 1
ATOM 889 C C . ASP A 1 110 ? 10.045 -1.978 -7.202 1.00 58.50 110 ASP A C 1
ATOM 891 O O . ASP A 1 110 ? 10.592 -3.079 -7.102 1.00 58.50 110 ASP A O 1
ATOM 895 N N . ALA A 1 111 ? 9.945 -1.345 -8.375 1.00 61.09 111 ALA A N 1
ATOM 896 C CA . ALA A 1 111 ? 10.705 -1.749 -9.557 1.00 61.09 111 ALA A CA 1
ATOM 897 C C . ALA A 1 111 ? 12.153 -1.272 -9.396 1.00 61.09 111 ALA A C 1
ATOM 899 O O . ALA A 1 111 ? 12.358 -0.139 -8.968 1.00 61.09 111 ALA A O 1
ATOM 900 N N . LEU A 1 112 ? 13.147 -2.101 -9.721 1.00 59.12 112 LEU A N 1
ATOM 901 C CA . LEU A 1 112 ? 14.555 -1.700 -9.688 1.00 59.12 112 LEU A CA 1
ATOM 902 C C . LEU A 1 112 ? 15.049 -1.473 -11.116 1.00 59.12 112 LEU A C 1
ATOM 904 O O . LEU A 1 112 ? 15.134 -2.417 -11.902 1.00 59.12 112 LEU A O 1
ATOM 908 N N . ILE A 1 113 ? 15.388 -0.228 -11.444 1.00 63.91 113 ILE A N 1
ATOM 909 C CA . ILE A 1 113 ? 15.985 0.123 -12.736 1.00 63.91 113 ILE A CA 1
ATOM 910 C C . ILE A 1 113 ? 17.362 0.734 -12.517 1.00 63.91 113 ILE A C 1
ATOM 912 O O . ILE A 1 113 ? 17.564 1.538 -11.609 1.00 63.91 113 ILE A O 1
ATOM 916 N N . SER A 1 114 ? 18.304 0.361 -13.368 1.00 57.75 114 SER A N 1
ATOM 917 C CA . SER A 1 114 ? 19.623 0.979 -13.444 1.00 57.75 114 SER A CA 1
ATOM 918 C C . SER A 1 114 ? 19.792 1.692 -14.775 1.00 57.75 114 SER A C 1
ATOM 920 O O . SER A 1 114 ? 19.345 1.164 -15.796 1.00 57.75 114 SER A O 1
ATOM 922 N N . ILE A 1 115 ? 20.403 2.877 -14.748 1.00 57.62 115 ILE A N 1
ATOM 923 C CA . ILE A 1 115 ? 20.602 3.771 -15.902 1.00 57.62 115 ILE A CA 1
ATOM 924 C C . ILE A 1 115 ? 22.054 4.203 -15.980 1.00 57.62 115 ILE A C 1
ATOM 926 O O . ILE A 1 115 ? 22.586 4.627 -14.926 1.00 57.62 115 ILE A O 1
#

Organism: NCBI:txid191504

InterPro domains:
  IPR036249 Thioredoxin-like superfamily [SSF52833] (21-105)

Foldseek 3Di:
DVVVVVVVVVVVVVVVVVVVVVVVVVVVVVVVPPPPVVVVVVVVVVVVVVVVVVVVLVVLVVLVQLDEEEDPPVCVVVNCVVDPAEDEAEDDPDDVVVVPPPPHRDRSRHHHYYD

Radius of gyration: 32.98 Å; chains: 1; bounding box: 71×37×85 Å

pLDDT: mean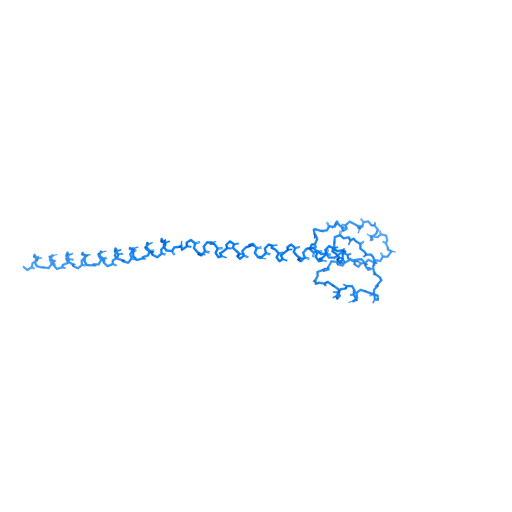 78.84, std 11.95, range [54.0, 96.19]